Protein AF-A0A815X8E6-F1 (afdb_monomer)

Organism: NCBI:txid433720

Sequence (67 aa):
MPLSSTSSINNRSENDEQIQTIVKNNDSQAKTDIGANIVLIGAPGSGKGTQSTRLVDRYQICHISTG

Mean predicted aligned error: 16.0 Å

Foldseek 3Di:
DDDDDDPPPCPPVVVVVVVVVVVVVVPPPPPPCPPDDDDDDDDPPPCSVVVQVVCCVPVVDDDDDPD

Secondary structure (DSSP, 8-state):
----------HHHHHHHHHHHHHHTT--------PPP------TTSSHHHHHHHHHHHH--------

pLDDT: mean 73.85, std 15.65, range [41.22, 93.19]

InterPro domains:
  IPR027417 P-loop containing nucleoside triphosphate hydrolase [G3DSA:3.40.50.300] (7-67)
  IPR027417 P-loop containing nucleoside triphosphate hydrolase [SSF52540] (35-67)

Structure (mmCIF, N/CA/C/O backbone):
data_AF-A0A815X8E6-F1
#
_entry.id   AF-A0A815X8E6-F1
#
loop_
_atom_site.group_PDB
_atom_site.id
_atom_site.type_symbol
_atom_site.label_atom_id
_atom_site.label_alt_id
_atom_site.label_comp_id
_atom_site.label_asym_id
_atom_site.label_entity_id
_atom_site.label_seq_id
_atom_site.pdbx_PDB_ins_code
_atom_site.Cartn_x
_atom_site.Cartn_y
_atom_site.Cartn_z
_atom_site.occupancy
_atom_site.B_iso_or_equiv
_atom_site.auth_seq_id
_atom_site.auth_comp_id
_atom_site.auth_asym_id
_atom_site.auth_atom_id
_atom_site.pdbx_PDB_model_num
ATOM 1 N N . MET A 1 1 ? -56.605 -9.096 55.032 1.00 45.53 1 MET A N 1
ATOM 2 C CA . MET A 1 1 ? -55.255 -8.712 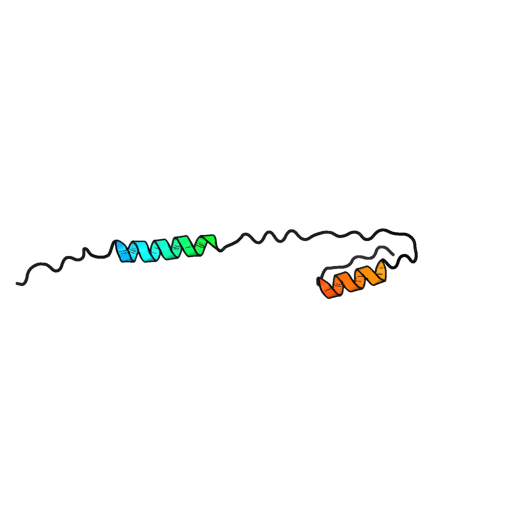55.501 1.00 45.53 1 MET A CA 1
ATOM 3 C C . MET A 1 1 ? -54.342 -9.920 55.363 1.00 45.53 1 MET A C 1
ATOM 5 O O . MET A 1 1 ? -54.696 -10.970 55.884 1.00 45.53 1 MET A O 1
ATOM 9 N N . PRO A 1 2 ? -53.265 -9.798 54.574 1.00 41.22 2 PRO A N 1
ATOM 10 C CA . PRO A 1 2 ? -51.904 -9.960 55.094 1.00 41.22 2 PRO A CA 1
ATOM 11 C C . PRO A 1 2 ? -51.094 -8.658 54.949 1.00 41.22 2 PRO A C 1
ATOM 13 O O . PRO A 1 2 ? -51.360 -7.848 54.063 1.00 41.22 2 PRO A O 1
ATOM 16 N N . LEU A 1 3 ? -50.149 -8.446 55.870 1.00 44.66 3 LEU A N 1
ATOM 17 C CA . LEU A 1 3 ? -49.192 -7.338 55.869 1.00 44.66 3 LEU A CA 1
ATOM 18 C C . LEU A 1 3 ? -47.934 -7.685 55.053 1.00 44.66 3 LEU A C 1
ATOM 20 O O . LEU A 1 3 ? -47.501 -8.833 55.033 1.00 44.66 3 LEU A O 1
ATOM 24 N N . SER A 1 4 ? -47.347 -6.630 54.472 1.00 54.53 4 SER A N 1
ATOM 25 C CA . SER A 1 4 ? -45.939 -6.439 54.081 1.00 54.53 4 SER A CA 1
ATOM 26 C C . SER A 1 4 ? -45.260 -7.525 53.237 1.00 54.53 4 SER A C 1
ATOM 28 O O . SER A 1 4 ? -44.775 -8.531 53.746 1.00 54.53 4 SER A O 1
ATOM 30 N N . SER A 1 5 ? -45.054 -7.225 51.956 1.00 43.66 5 SER A N 1
ATOM 31 C CA . SER A 1 5 ? -43.929 -7.763 51.187 1.00 43.66 5 SER A CA 1
ATOM 32 C C . SER A 1 5 ? -43.136 -6.574 50.667 1.00 43.66 5 SER A C 1
ATOM 34 O O . SER A 1 5 ? -43.484 -5.938 49.679 1.00 43.66 5 SER A O 1
ATOM 36 N N . THR A 1 6 ? -42.139 -6.210 51.460 1.00 52.22 6 THR A N 1
ATOM 37 C CA . THR A 1 6 ? -41.163 -5.147 51.239 1.00 52.22 6 THR A CA 1
ATOM 38 C C . THR A 1 6 ? -40.619 -5.164 49.810 1.00 52.22 6 THR A C 1
ATOM 40 O O . THR A 1 6 ? -39.845 -6.048 49.447 1.00 52.22 6 THR A O 1
ATOM 43 N N . SER A 1 7 ? -40.961 -4.147 49.022 1.00 55.72 7 SER A N 1
ATOM 44 C CA . SER A 1 7 ? -40.367 -3.816 47.721 1.00 55.72 7 SER A CA 1
ATOM 45 C C . SER A 1 7 ? -38.956 -3.218 47.868 1.00 55.72 7 SER A C 1
ATOM 47 O O . SER A 1 7 ? -38.627 -2.219 47.238 1.00 55.72 7 SER A O 1
ATOM 49 N N . SER A 1 8 ? -38.125 -3.785 48.748 1.00 58.31 8 SER A N 1
ATOM 50 C CA . SER A 1 8 ? -36.854 -3.181 49.182 1.00 58.31 8 SER A CA 1
ATOM 51 C C . SER A 1 8 ? -35.613 -3.998 48.832 1.00 58.31 8 SER A C 1
ATOM 53 O O . SER A 1 8 ? -34.548 -3.765 49.395 1.00 58.31 8 SER A O 1
ATOM 55 N N . ILE A 1 9 ? -35.698 -4.930 47.888 1.00 59.78 9 ILE A N 1
ATOM 56 C CA . ILE A 1 9 ? -34.519 -5.658 47.412 1.00 59.78 9 ILE A CA 1
ATOM 57 C C . ILE A 1 9 ? -34.348 -5.348 45.936 1.00 59.78 9 ILE A C 1
ATOM 59 O O . ILE A 1 9 ? -34.691 -6.182 45.123 1.00 59.78 9 ILE A O 1
ATOM 63 N N . ASN A 1 10 ? -33.876 -4.153 45.5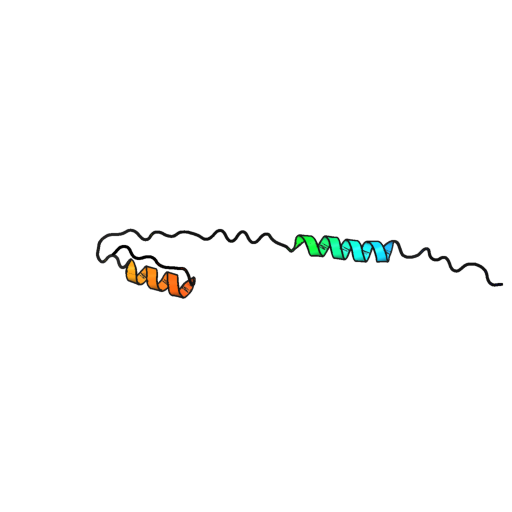77 1.00 59.66 10 ASN A N 1
ATOM 64 C CA . ASN A 1 10 ? -33.401 -3.911 44.207 1.00 59.66 10 ASN A CA 1
ATOM 65 C C . ASN A 1 10 ? -32.266 -2.884 44.093 1.00 59.66 10 ASN A C 1
ATOM 67 O O . ASN A 1 10 ? -31.870 -2.530 42.990 1.00 59.66 10 ASN A O 1
ATOM 71 N N . ASN A 1 11 ? -31.617 -2.510 45.204 1.00 61.31 11 ASN A N 1
ATOM 72 C CA . ASN A 1 11 ? -30.367 -1.754 45.092 1.00 61.31 11 ASN A CA 1
ATOM 73 C C . ASN A 1 11 ? -29.300 -2.561 44.340 1.00 61.31 11 ASN A C 1
ATOM 75 O O . ASN A 1 11 ? -28.466 -1.982 43.667 1.00 61.31 11 ASN A O 1
ATOM 79 N N . ARG A 1 12 ? -29.293 -3.898 44.424 1.00 62.50 12 ARG A N 1
ATOM 80 C CA . ARG A 1 12 ? -28.275 -4.700 43.733 1.00 62.50 12 ARG A CA 1
ATOM 81 C C . ARG A 1 12 ? -28.525 -4.784 42.226 1.00 62.50 12 ARG A C 1
ATOM 83 O O . ARG A 1 12 ? -27.590 -4.569 41.480 1.00 62.50 12 ARG A O 1
ATOM 90 N N . SER A 1 13 ? -29.769 -4.979 41.786 1.00 60.50 13 SER A N 1
ATOM 91 C CA . SER A 1 13 ? -30.113 -5.055 40.358 1.00 60.50 13 SER A CA 1
ATOM 92 C C . SER A 1 13 ? -29.968 -3.718 39.628 1.00 60.50 13 SER A C 1
ATOM 94 O O . SER A 1 13 ? -29.458 -3.698 38.513 1.00 60.50 13 SER A O 1
ATOM 96 N N . GLU A 1 14 ? -30.366 -2.602 40.253 1.00 62.91 14 GLU A N 1
ATOM 97 C CA . GLU A 1 14 ? -30.177 -1.263 39.674 1.00 62.91 14 GLU A CA 1
ATOM 98 C C . GLU A 1 14 ? -28.688 -0.918 39.574 1.00 62.91 14 GLU A C 1
ATOM 100 O O . GLU A 1 14 ? -28.241 -0.341 38.582 1.00 62.91 14 GLU A O 1
ATOM 105 N N . ASN A 1 15 ? -27.899 -1.326 40.576 1.00 64.69 15 ASN A N 1
ATOM 106 C CA . ASN A 1 15 ? -26.449 -1.193 40.526 1.00 64.69 15 ASN A CA 1
ATOM 107 C C . ASN A 1 15 ? -25.826 -2.148 39.504 1.00 64.69 15 ASN A C 1
ATOM 109 O O . ASN A 1 15 ? -24.901 -1.733 38.829 1.00 64.69 15 ASN A O 1
ATOM 113 N N . ASP A 1 16 ? -26.321 -3.373 39.323 1.00 63.19 16 ASP A N 1
ATOM 114 C CA . ASP A 1 16 ? -25.792 -4.325 38.338 1.00 63.19 16 ASP A CA 1
ATOM 115 C C . ASP A 1 16 ? -26.043 -3.845 36.893 1.00 63.19 16 ASP A C 1
ATOM 117 O O . ASP A 1 16 ? -25.165 -3.992 36.042 1.00 63.19 16 ASP A O 1
ATOM 121 N N . GLU A 1 17 ? -27.185 -3.206 36.600 1.00 64.25 17 GLU A N 1
ATOM 122 C CA . GLU A 1 17 ? -27.457 -2.572 35.296 1.00 64.25 17 GLU A CA 1
ATOM 123 C C . GLU A 1 17 ? -26.601 -1.319 35.061 1.00 64.25 17 GLU A C 1
ATOM 125 O O .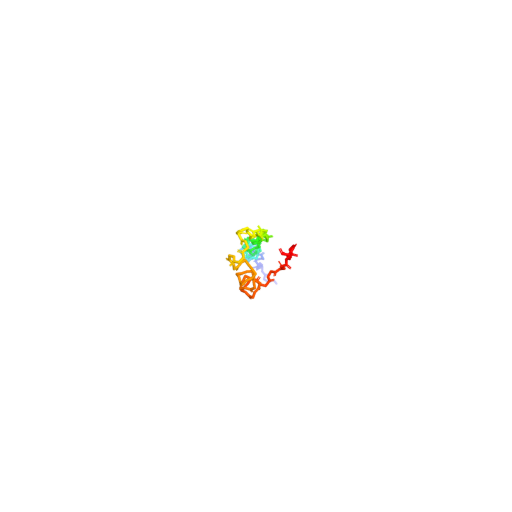 GLU A 1 17 ? -26.067 -1.127 33.962 1.00 64.25 17 GLU A O 1
ATOM 130 N N . GLN A 1 18 ? -26.414 -0.482 36.088 1.00 62.16 18 GLN A N 1
ATOM 131 C CA . GLN A 1 18 ? -25.519 0.676 36.013 1.00 62.16 18 GLN A CA 1
ATOM 132 C C . GLN A 1 18 ? -24.051 0.252 35.914 1.00 62.16 18 GLN A C 1
ATOM 134 O O . GLN A 1 18 ? -23.322 0.820 35.111 1.00 62.16 18 GLN A O 1
ATOM 139 N N . ILE A 1 19 ? -23.622 -0.786 36.637 1.00 67.19 19 ILE A N 1
ATOM 140 C CA . ILE A 1 19 ? -22.284 -1.389 36.546 1.00 67.19 19 ILE A CA 1
ATOM 141 C C . ILE A 1 19 ? -22.077 -1.956 35.141 1.00 67.19 19 ILE A C 1
ATOM 143 O O . ILE A 1 19 ? -21.053 -1.675 34.524 1.00 67.19 19 ILE A O 1
ATOM 147 N N . GLN A 1 20 ? -23.055 -2.670 34.576 1.00 63.22 20 GLN A N 1
ATOM 148 C CA . GLN A 1 20 ? -22.992 -3.117 33.180 1.00 63.22 20 GLN A CA 1
ATOM 149 C C . GLN A 1 20 ? -22.923 -1.945 32.192 1.00 63.22 20 GLN A C 1
ATOM 151 O O . GLN A 1 20 ? -22.218 -2.035 31.189 1.00 63.22 20 GLN A O 1
ATOM 156 N N . THR A 1 21 ? -23.631 -0.848 32.460 1.00 64.62 21 THR A N 1
ATOM 157 C CA . THR A 1 21 ? -23.610 0.364 31.623 1.00 64.62 21 THR A CA 1
ATOM 158 C C . THR A 1 21 ? -22.265 1.093 31.718 1.00 64.62 21 THR A C 1
ATOM 160 O O . THR A 1 21 ? -21.708 1.492 30.699 1.00 64.62 21 THR A O 1
ATOM 163 N N . ILE A 1 22 ? -21.690 1.202 32.919 1.00 67.56 22 ILE A N 1
ATOM 164 C CA . ILE A 1 22 ? -20.367 1.786 33.176 1.00 67.56 22 ILE A CA 1
ATOM 165 C C . ILE A 1 22 ? -19.269 0.946 32.507 1.00 67.56 22 ILE A C 1
ATOM 167 O O . ILE A 1 22 ? -18.371 1.508 31.883 1.00 67.56 22 ILE A O 1
ATOM 171 N N . VAL A 1 23 ? -19.345 -0.387 32.575 1.00 67.00 23 VAL A N 1
ATOM 172 C CA . VAL A 1 23 ? -18.361 -1.284 31.944 1.00 67.00 23 VAL A CA 1
ATOM 173 C C . VAL A 1 23 ? -18.404 -1.172 30.413 1.00 67.00 23 VAL A C 1
ATOM 175 O O . VAL A 1 23 ? -17.355 -1.017 29.796 1.00 67.00 23 VAL A O 1
ATOM 178 N N . LYS A 1 24 ? -19.594 -1.131 29.793 1.00 63.25 24 LYS A N 1
ATOM 179 C CA . LYS A 1 24 ? -19.750 -1.032 28.323 1.00 63.25 24 LYS A CA 1
ATOM 180 C C . LYS A 1 24 ? -19.159 0.248 27.713 1.00 63.25 24 LYS A C 1
ATOM 182 O O . LYS A 1 24 ? -18.713 0.229 26.570 1.00 63.25 24 LYS A O 1
ATOM 187 N N . ASN A 1 25 ? -19.140 1.354 28.456 1.00 61.66 25 ASN A N 1
ATOM 188 C CA . ASN A 1 25 ? -18.684 2.649 27.939 1.00 61.66 25 ASN A CA 1
ATOM 189 C C . ASN A 1 25 ? -17.150 2.790 27.872 1.00 61.66 25 ASN A C 1
ATOM 191 O O . ASN A 1 25 ? -16.660 3.698 27.206 1.00 61.66 25 ASN A O 1
ATOM 195 N N . ASN A 1 26 ? -16.388 1.906 28.528 1.00 61.59 26 ASN A N 1
ATOM 196 C CA . ASN A 1 26 ? -14.922 1.985 28.573 1.00 61.59 26 ASN A CA 1
ATOM 197 C C . ASN A 1 26 ? -14.218 1.241 27.421 1.00 61.59 26 ASN A C 1
ATOM 199 O O . ASN A 1 26 ? -13.044 1.497 27.164 1.00 61.59 26 ASN A O 1
ATOM 203 N N . ASP A 1 27 ? -14.930 0.379 26.688 1.00 62.12 27 ASP A N 1
ATOM 204 C CA . ASP A 1 27 ? -14.383 -0.369 25.542 1.00 62.12 27 ASP A CA 1
ATOM 205 C C . ASP A 1 27 ? -14.513 0.374 24.206 1.00 62.12 27 ASP A C 1
ATOM 207 O O . ASP A 1 27 ? -14.021 -0.091 23.175 1.00 62.12 27 ASP A O 1
ATOM 211 N N . SER A 1 28 ? -15.113 1.569 24.209 1.00 63.94 28 SER A N 1
ATOM 212 C CA . SER A 1 28 ? -15.049 2.495 23.073 1.00 63.94 28 SER A CA 1
ATOM 213 C C . SER A 1 28 ? -13.686 3.184 23.057 1.00 63.94 28 SER A C 1
ATOM 215 O O . SER A 1 28 ? -13.560 4.397 23.210 1.00 63.94 28 SER A O 1
ATOM 217 N N . GLN A 1 29 ? -12.652 2.360 22.899 1.00 59.22 29 GLN A N 1
ATOM 218 C CA . GLN A 1 29 ? -11.328 2.743 22.451 1.00 59.22 29 GLN A CA 1
ATOM 219 C C . GLN A 1 29 ? -11.508 3.721 21.293 1.00 59.22 29 GLN A C 1
ATOM 221 O O . GLN A 1 29 ? -11.971 3.348 20.212 1.00 59.22 29 GLN A O 1
ATOM 226 N N . ALA A 1 30 ? -11.161 4.983 21.535 1.00 59.50 30 ALA A N 1
A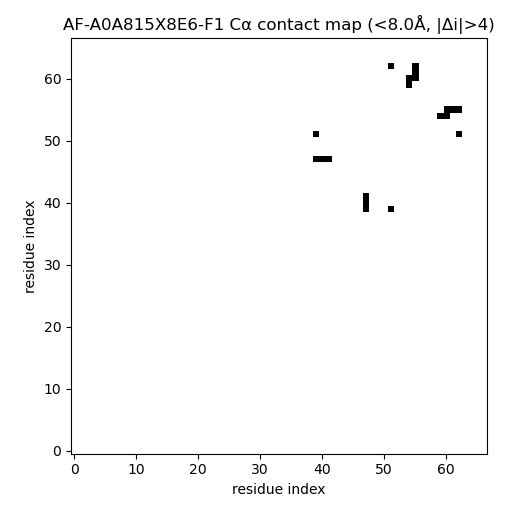TOM 227 C CA . ALA A 1 30 ? -10.924 5.948 20.486 1.00 59.50 30 ALA A CA 1
ATOM 228 C C . ALA A 1 30 ? -9.771 5.395 19.647 1.00 59.50 30 ALA A C 1
ATOM 230 O O . ALA A 1 30 ? -8.598 5.625 19.935 1.00 59.50 30 ALA A O 1
ATOM 231 N N . LYS A 1 31 ? -10.118 4.592 18.641 1.00 57.25 31 LYS A N 1
ATOM 232 C CA . LYS A 1 31 ? -9.214 4.171 17.590 1.00 57.25 31 LYS A CA 1
ATOM 233 C C . LYS A 1 31 ? -8.863 5.444 16.836 1.00 57.25 31 LYS A C 1
ATOM 235 O O . LYS A 1 31 ? -9.585 5.895 15.955 1.00 57.25 31 LYS A O 1
ATOM 240 N N . THR A 1 32 ? -7.809 6.103 17.285 1.00 60.25 32 THR A N 1
ATOM 241 C CA . THR A 1 32 ? -7.194 7.200 16.565 1.00 60.25 32 THR A CA 1
ATOM 242 C C . THR A 1 32 ? -6.612 6.594 15.302 1.00 60.25 32 THR A C 1
ATOM 244 O O . THR A 1 32 ? -5.529 6.012 15.314 1.00 60.25 32 THR A O 1
ATOM 247 N N . ASP A 1 33 ? -7.367 6.695 14.210 1.00 63.38 33 ASP A N 1
ATOM 248 C CA . ASP A 1 33 ? -6.920 6.359 12.863 1.00 63.38 33 ASP A CA 1
ATOM 249 C C . ASP A 1 33 ? -5.858 7.386 12.434 1.00 63.38 33 ASP A C 1
ATOM 251 O O . ASP A 1 33 ? -6.076 8.247 11.582 1.00 63.38 33 ASP A O 1
ATOM 255 N N . ILE A 1 34 ? -4.693 7.354 13.081 1.00 70.38 34 ILE A N 1
ATOM 256 C CA . ILE A 1 34 ? -3.529 8.133 12.679 1.00 70.38 34 ILE A CA 1
ATOM 257 C C . ILE A 1 34 ? -3.008 7.463 11.410 1.00 70.38 34 ILE A C 1
ATOM 259 O O . ILE A 1 34 ? -2.212 6.525 11.443 1.00 70.38 34 ILE A O 1
ATOM 263 N N . GLY A 1 35 ? -3.538 7.909 10.273 1.00 74.56 35 GLY A N 1
ATOM 264 C CA . GLY A 1 35 ? -3.042 7.531 8.959 1.00 74.56 35 GLY A CA 1
ATOM 265 C C . GLY A 1 35 ? -1.594 7.990 8.808 1.00 74.56 35 GLY A C 1
ATOM 266 O O . GLY A 1 35 ? -1.285 9.170 8.976 1.00 74.56 35 GLY A O 1
ATOM 267 N N . ALA A 1 36 ? -0.691 7.057 8.514 1.00 80.62 36 ALA A N 1
ATOM 268 C CA . ALA A 1 36 ? 0.711 7.365 8.267 1.00 80.62 36 ALA A CA 1
ATOM 269 C C . ALA A 1 36 ? 0.915 7.807 6.809 1.00 80.62 36 ALA A C 1
ATOM 271 O O . ALA A 1 36 ? 0.543 7.089 5.882 1.00 80.62 36 ALA A O 1
ATOM 272 N N . ASN A 1 37 ? 1.557 8.961 6.606 1.00 87.81 37 ASN A N 1
ATOM 273 C CA . ASN A 1 37 ? 1.995 9.416 5.286 1.00 87.81 37 ASN A CA 1
ATOM 274 C C . ASN A 1 37 ? 3.432 8.947 5.037 1.00 87.81 37 ASN A C 1
ATOM 276 O O . ASN A 1 37 ? 4.341 9.297 5.790 1.00 87.81 37 ASN A O 1
ATOM 280 N N . ILE A 1 38 ? 3.638 8.159 3.983 1.00 88.44 38 ILE A N 1
ATOM 281 C CA . ILE A 1 38 ? 4.937 7.561 3.654 1.00 88.44 38 ILE A CA 1
ATOM 282 C C . ILE A 1 38 ? 5.450 8.180 2.354 1.00 88.44 38 ILE A C 1
ATOM 284 O O . ILE A 1 38 ? 4.755 8.166 1.342 1.00 88.44 38 ILE A O 1
ATOM 288 N N . VAL A 1 39 ? 6.687 8.681 2.370 1.00 90.44 39 VAL A N 1
ATOM 289 C CA . VAL A 1 39 ? 7.364 9.222 1.183 1.00 90.44 39 VAL A CA 1
ATOM 290 C C . VAL A 1 39 ? 8.555 8.328 0.840 1.00 90.44 39 VAL A C 1
ATOM 292 O O . VAL A 1 39 ? 9.468 8.169 1.648 1.00 90.44 39 VAL A O 1
ATOM 295 N N . LEU A 1 40 ? 8.553 7.733 -0.358 1.00 89.81 40 LEU A N 1
ATOM 296 C CA . LEU A 1 40 ? 9.659 6.907 -0.852 1.00 89.81 40 LEU A CA 1
ATOM 297 C C . LEU A 1 40 ? 10.636 7.773 -1.659 1.00 89.81 40 LEU A C 1
ATOM 299 O O . LEU A 1 40 ? 10.294 8.268 -2.730 1.00 89.81 40 LEU A O 1
ATOM 303 N N . ILE A 1 41 ? 11.872 7.907 -1.176 1.00 91.88 41 ILE A N 1
ATOM 304 C CA . ILE A 1 41 ? 12.941 8.696 -1.812 1.00 91.88 41 ILE A CA 1
ATOM 305 C C . ILE A 1 41 ? 14.102 7.767 -2.193 1.00 91.88 41 ILE A C 1
ATOM 307 O O . ILE A 1 41 ? 14.348 6.761 -1.531 1.00 91.88 41 ILE A O 1
ATOM 311 N N . GLY A 1 42 ? 14.809 8.070 -3.284 1.00 90.19 42 GLY A N 1
ATOM 312 C CA . GLY A 1 42 ? 15.959 7.285 -3.738 1.00 90.19 42 GLY A CA 1
ATOM 313 C C . GLY A 1 42 ? 16.382 7.600 -5.170 1.00 90.19 42 GLY A C 1
ATOM 314 O O . GLY A 1 42 ? 15.628 8.216 -5.927 1.00 90.19 42 GLY A O 1
ATOM 315 N N . ALA A 1 43 ? 17.572 7.133 -5.550 1.00 90.38 43 ALA A N 1
ATOM 316 C CA . ALA A 1 43 ? 18.135 7.278 -6.893 1.00 90.38 43 ALA A CA 1
ATOM 317 C C . ALA A 1 43 ? 17.212 6.700 -7.996 1.00 90.38 43 ALA A C 1
ATOM 319 O O . ALA A 1 43 ? 16.367 5.835 -7.718 1.00 90.38 43 ALA A O 1
ATOM 320 N N . PRO A 1 44 ? 17.323 7.153 -9.259 1.00 89.75 44 PRO A N 1
ATOM 321 C CA . PRO A 1 44 ? 16.627 6.506 -10.370 1.00 89.75 44 PRO A CA 1
ATOM 322 C C . PRO A 1 44 ? 17.020 5.022 -10.445 1.00 89.75 44 PRO A C 1
ATOM 324 O O . PRO A 1 44 ? 18.169 4.662 -10.214 1.00 89.75 44 PRO A O 1
ATOM 327 N N . GLY A 1 45 ? 16.045 4.146 -10.695 1.00 88.50 45 GLY A N 1
ATOM 328 C CA . GLY A 1 45 ? 16.270 2.695 -10.711 1.00 88.50 45 GLY A CA 1
ATOM 329 C C . GLY A 1 45 ? 16.367 2.015 -9.336 1.00 88.50 45 GLY A C 1
ATOM 330 O O . GLY A 1 45 ? 16.456 0.795 -9.285 1.00 88.50 45 GLY A O 1
ATOM 331 N N . SER A 1 46 ? 16.258 2.738 -8.211 1.00 92.31 46 SER A N 1
ATOM 332 C CA . SER A 1 46 ? 16.339 2.142 -6.859 1.00 92.31 46 SER A CA 1
ATOM 333 C C . SER A 1 46 ? 15.132 1.276 -6.449 1.00 92.31 46 SER A C 1
ATOM 335 O O . SER A 1 46 ? 15.035 0.862 -5.297 1.00 92.31 46 SER A O 1
ATOM 337 N N . GLY A 1 47 ? 14.170 1.047 -7.350 1.00 90.62 47 GLY A N 1
ATOM 338 C CA . GLY A 1 47 ? 13.010 0.187 -7.088 1.00 90.62 47 GLY A CA 1
ATOM 339 C C . GLY A 1 47 ? 11.868 0.827 -6.285 1.00 90.62 47 GLY A C 1
ATOM 340 O O . GLY A 1 47 ? 11.025 0.100 -5.764 1.00 90.62 47 GLY A O 1
ATOM 341 N N . LYS A 1 48 ? 11.794 2.167 -6.197 1.00 92.06 48 LYS A N 1
ATOM 342 C CA . LYS A 1 48 ? 10.711 2.887 -5.484 1.00 92.06 48 LYS A CA 1
ATOM 343 C C . LYS A 1 48 ? 9.315 2.461 -5.947 1.00 92.06 48 LYS A C 1
ATOM 345 O O . LYS A 1 48 ? 8.467 2.177 -5.111 1.00 92.06 48 LYS A O 1
ATOM 350 N N . GLY A 1 49 ? 9.104 2.363 -7.262 1.00 90.62 49 GLY A N 1
ATOM 351 C CA . GLY A 1 49 ? 7.829 1.923 -7.836 1.00 90.62 49 GLY A CA 1
ATOM 352 C C . GLY A 1 49 ? 7.453 0.510 -7.389 1.00 90.62 49 GLY A C 1
ATOM 353 O O . GLY A 1 49 ? 6.373 0.309 -6.847 1.00 90.62 49 GLY A O 1
ATOM 354 N N . THR A 1 50 ? 8.384 -0.442 -7.507 1.00 93.12 50 THR A N 1
ATOM 355 C CA . THR A 1 50 ? 8.182 -1.839 -7.088 1.00 93.12 50 THR A CA 1
ATOM 356 C C . THR A 1 50 ? 7.806 -1.952 -5.615 1.00 93.12 50 THR A C 1
ATOM 358 O O . THR A 1 50 ? 6.903 -2.705 -5.252 1.00 93.12 50 THR A O 1
ATOM 361 N N . GLN A 1 51 ? 8.489 -1.203 -4.749 1.00 90.88 51 GLN A N 1
ATOM 362 C CA . GLN A 1 51 ? 8.193 -1.217 -3.321 1.00 90.88 51 GLN A CA 1
ATOM 363 C C . GLN A 1 51 ? 6.863 -0.528 -3.015 1.00 90.88 51 GLN A C 1
ATOM 365 O O . GLN A 1 51 ? 6.086 -1.060 -2.227 1.00 90.88 51 GLN A O 1
ATOM 370 N N . SER A 1 52 ? 6.561 0.582 -3.686 1.00 91.19 52 SER A N 1
ATOM 371 C CA . SER A 1 52 ? 5.275 1.263 -3.565 1.00 91.19 52 SER A CA 1
ATOM 372 C C . SER A 1 52 ? 4.100 0.339 -3.902 1.00 91.19 52 SER A C 1
ATOM 374 O O . SER A 1 52 ? 3.180 0.207 -3.099 1.00 91.19 52 SER A O 1
ATOM 376 N N . THR A 1 53 ? 4.171 -0.416 -5.005 1.00 92.50 53 THR A N 1
ATOM 377 C CA . THR A 1 53 ? 3.135 -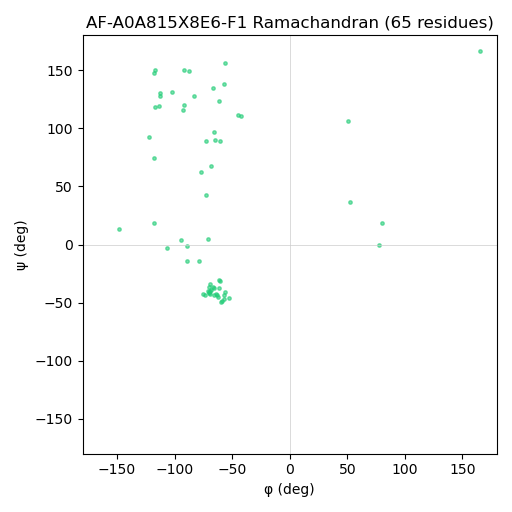1.396 -5.374 1.00 92.50 53 THR A CA 1
ATOM 378 C C . THR A 1 53 ? 2.890 -2.433 -4.274 1.00 92.50 53 THR A C 1
ATOM 380 O O . THR A 1 53 ? 1.743 -2.757 -3.978 1.00 92.50 53 THR A O 1
ATOM 383 N N . ARG A 1 54 ? 3.949 -2.921 -3.613 1.00 93.19 54 ARG A N 1
ATOM 384 C CA . ARG A 1 54 ? 3.829 -3.885 -2.502 1.00 93.19 54 ARG A CA 1
ATOM 385 C C . ARG A 1 54 ? 3.200 -3.263 -1.255 1.00 93.19 54 ARG A C 1
ATOM 387 O O . ARG A 1 54 ? 2.502 -3.959 -0.521 1.00 93.19 54 ARG A O 1
ATOM 394 N N . LEU A 1 55 ? 3.458 -1.979 -0.996 1.00 90.88 55 LEU A N 1
ATOM 395 C CA . LEU A 1 55 ? 2.814 -1.253 0.099 1.00 90.88 55 LEU A CA 1
ATOM 396 C C . LEU A 1 55 ? 1.323 -1.028 -0.175 1.00 90.88 55 LEU A C 1
ATOM 398 O O . LEU A 1 55 ? 0.520 -1.238 0.730 1.00 90.88 55 LEU A O 1
ATOM 402 N N . VAL A 1 56 ? 0.957 -0.649 -1.402 1.00 90.62 56 VAL A N 1
ATOM 403 C CA . VAL A 1 56 ? -0.448 -0.495 -1.813 1.00 90.62 56 VAL A CA 1
ATOM 404 C C . VAL A 1 56 ? -1.203 -1.808 -1.642 1.00 90.62 56 VAL A C 1
ATOM 406 O O . VAL A 1 56 ? -2.250 -1.819 -1.011 1.00 90.62 56 VAL A O 1
ATOM 409 N N . ASP A 1 57 ? -0.648 -2.919 -2.124 1.00 92.56 57 ASP A N 1
ATOM 410 C CA . ASP A 1 57 ? -1.290 -4.235 -2.029 1.00 92.56 57 ASP A CA 1
ATOM 411 C C . ASP A 1 57 ? -1.475 -4.690 -0.569 1.00 92.56 57 ASP A C 1
ATOM 413 O O . ASP A 1 57 ? -2.551 -5.127 -0.160 1.00 92.56 57 ASP A O 1
ATOM 417 N N . ARG A 1 58 ? -0.446 -4.506 0.270 1.00 92.00 58 ARG A N 1
ATOM 418 C CA . ARG A 1 58 ? -0.479 -4.943 1.674 1.00 92.00 58 ARG A CA 1
ATOM 419 C C . ARG A 1 58 ? -1.363 -4.076 2.566 1.00 92.00 58 ARG A C 1
ATOM 421 O O . ARG A 1 58 ? -2.035 -4.607 3.444 1.00 92.00 58 ARG A O 1
ATOM 428 N N . TYR A 1 59 ? -1.288 -2.758 2.411 1.00 89.56 59 TYR A N 1
ATOM 429 C CA . TYR A 1 59 ? -1.919 -1.813 3.334 1.00 89.56 59 TYR A CA 1
ATOM 430 C C . TYR A 1 59 ? -3.160 -1.144 2.747 1.00 89.56 59 TYR A C 1
ATOM 432 O O . TYR A 1 59 ? -3.808 -0.376 3.452 1.00 89.56 59 TYR A O 1
ATOM 440 N N . GLN A 1 60 ? -3.496 -1.434 1.485 1.00 87.94 60 GLN A N 1
ATOM 441 C CA . GLN A 1 60 ? -4.636 -0.854 0.770 1.00 87.94 60 GLN A CA 1
ATOM 442 C C . GLN A 1 60 ? -4.627 0.685 0.831 1.00 87.94 60 GLN A C 1
ATOM 444 O O . GLN A 1 60 ? -5.661 1.336 0.957 1.00 87.94 60 GLN A O 1
ATOM 449 N N . ILE A 1 61 ? -3.423 1.267 0.775 1.00 87.75 61 ILE A N 1
ATOM 450 C CA . ILE A 1 61 ? -3.193 2.713 0.858 1.00 87.75 61 ILE A CA 1
ATOM 451 C C . ILE A 1 61 ? -3.178 3.358 -0.527 1.00 87.75 61 ILE A C 1
ATOM 453 O O . ILE A 1 61 ? -2.767 2.747 -1.513 1.00 87.75 61 ILE A O 1
ATOM 457 N N . CYS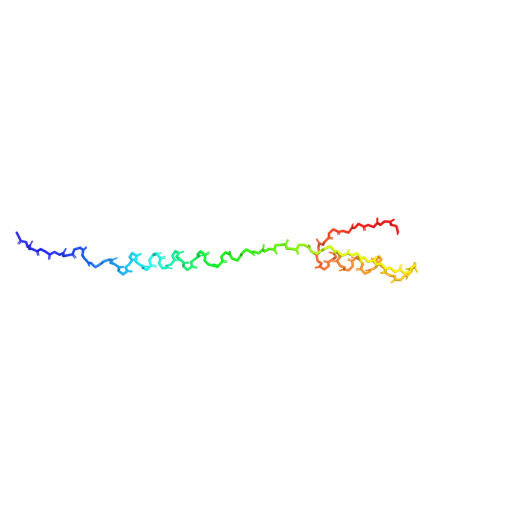 A 1 62 ? -3.580 4.628 -0.594 1.00 87.19 62 CYS A N 1
ATOM 458 C CA . CYS A 1 62 ? -3.476 5.419 -1.816 1.00 87.19 62 CYS A CA 1
ATOM 459 C C . CYS A 1 62 ? -2.003 5.673 -2.167 1.00 87.19 62 CYS A C 1
ATOM 461 O O . CYS A 1 62 ? -1.206 6.057 -1.310 1.00 87.19 62 CYS A O 1
ATOM 463 N N . HIS A 1 63 ? -1.652 5.492 -3.439 1.00 89.50 63 HIS A N 1
ATOM 464 C CA . HIS A 1 63 ? -0.327 5.795 -3.962 1.00 89.50 63 HIS A CA 1
ATOM 465 C C . HIS A 1 63 ? -0.381 6.960 -4.941 1.00 89.50 63 HIS A C 1
ATOM 467 O O . HIS A 1 63 ? -1.157 6.952 -5.895 1.00 89.50 63 HIS A O 1
ATOM 473 N N . ILE A 1 64 ? 0.502 7.932 -4.722 1.00 88.44 64 ILE A N 1
ATOM 474 C CA . ILE A 1 64 ? 0.698 9.090 -5.590 1.00 88.44 64 ILE A CA 1
ATOM 475 C C . ILE A 1 64 ? 2.129 9.020 -6.131 1.00 88.44 64 ILE A C 1
ATOM 477 O O . ILE A 1 64 ? 3.083 9.054 -5.356 1.00 88.44 64 ILE A O 1
ATOM 481 N N . SER A 1 65 ? 2.273 8.912 -7.453 1.00 83.62 65 SER A N 1
ATOM 482 C CA . SER A 1 65 ? 3.569 8.928 -8.141 1.00 83.62 65 SER A CA 1
ATOM 483 C C . SER A 1 65 ? 3.803 10.294 -8.778 1.00 83.62 65 SER A C 1
ATOM 485 O O . SER A 1 65 ? 2.933 10.794 -9.490 1.00 83.62 65 SER A O 1
ATOM 487 N N . THR A 1 66 ? 4.978 10.885 -8.556 1.00 83.19 66 THR A N 1
ATOM 488 C CA . THR A 1 66 ? 5.395 12.149 -9.190 1.00 83.19 66 THR A CA 1
ATOM 489 C C . THR A 1 66 ? 6.224 11.947 -10.463 1.00 83.19 66 THR A C 1
ATOM 491 O O . THR A 1 66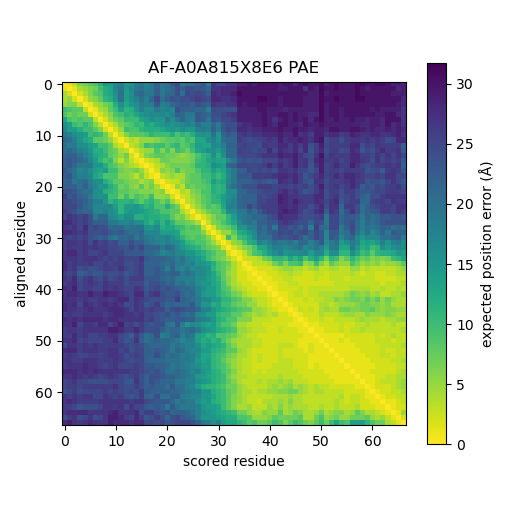 ? 6.686 12.932 -11.035 1.00 83.19 66 THR A O 1
ATOM 494 N N . GLY A 1 67 ? 6.402 10.694 -10.905 1.00 67.12 67 GLY A N 1
ATOM 495 C CA . GLY A 1 67 ? 7.321 10.313 -11.987 1.00 67.12 67 GLY A CA 1
ATOM 496 C C . GLY A 1 67 ? 8.569 9.610 -11.475 1.00 67.12 67 GLY A C 1
ATOM 497 O O . GLY A 1 67 ? 9.177 10.107 -10.500 1.00 67.12 67 GLY A O 1
#

Solvent-accessible surface area (backbone atoms only — not comparable to full-atom values): 4746 Å² total; per-resi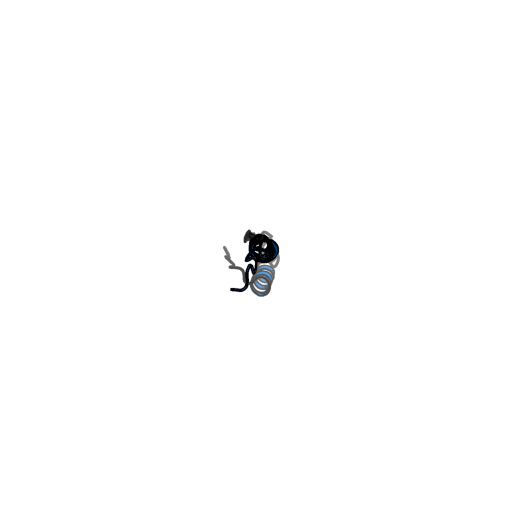due (Å²): 138,85,83,85,81,79,93,74,85,47,70,65,59,58,46,50,54,48,49,53,53,59,56,61,65,68,74,69,66,80,77,75,82,75,78,82,88,83,84,88,82,76,64,90,88,69,48,60,67,65,52,48,55,54,48,30,70,73,66,72,48,92,84,85,82,91,125

Radius of gyration: 2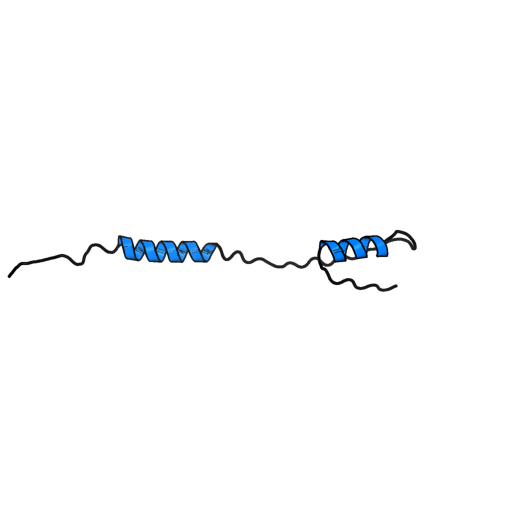9.48 Å; Cα contacts (8 Å, |Δi|>4): 10; chains: 1; bounding box: 73×22×68 Å